Protein AF-A0A2V6LA61-F1 (afdb_monomer)

Solvent-accessible surface area (backbone atoms only — not comparable to full-atom values): 4056 Å² total; per-residue (Å²): 119,66,67,64,60,68,43,43,63,58,52,53,50,49,60,71,43,54,87,49,71,87,56,58,70,70,58,51,52,52,52,55,51,50,53,53,52,52,52,52,50,49,52,53,54,49,50,50,54,52,48,56,54,47,51,46,39,51,57,17,52,76,67,77,38,83,31,75,91,121

pLDDT: mean 84.97, std 9.25, range [60.22, 97.25]

Sequence (70 aa):
MIDSLDQIFVRVKQLLLAPLAGAPDWAMQIASSLINIFALLGVFLTLFALISVLERKILGRMQNRYGPNR

Secondary structure (DSSP, 8-state):
-HHHHHTHHHHHHHHHHGGGTTS-HHHHHHHHHHHHHHHHHHHHHHHHHHHHHHHHHHHHHHTTS-S---

Foldseek 3Di:
DVVVVVCPVVVVLCVVCVVVVPPDPVVSVVSSVVVVVCVVVVVVVVVVVVVVQVVQQVVCVVVVHRRDPD

Radius of gyration: 19.53 Å; Cα contacts (8 Å, |Δi|>4): 21; chains: 1; bounding box: 43×16×50 Å

Mean predicted aligned error: 7.41 Å

Structure (mmCIF, N/CA/C/O backbone):
data_AF-A0A2V6LA61-F1
#
_entry.id   AF-A0A2V6LA61-F1
#
loop_
_atom_site.group_PDB
_atom_site.id
_atom_site.type_symbol
_atom_site.label_atom_id
_atom_site.label_alt_id
_atom_site.label_comp_id
_atom_site.label_asym_id
_atom_site.label_entity_id
_atom_site.label_seq_id
_atom_site.pdbx_PDB_ins_code
_atom_site.Cartn_x
_atom_site.Cartn_y
_atom_site.Cartn_z
_atom_site.occupancy
_atom_site.B_iso_or_equiv
_atom_site.auth_seq_id
_atom_site.auth_comp_id
_atom_site.auth_asym_id
_atom_site.auth_atom_id
_atom_site.pdbx_PDB_model_num
ATOM 1 N N . MET A 1 1 ? 21.389 -8.147 8.964 1.00 60.22 1 MET A N 1
ATOM 2 C CA . MET A 1 1 ? 19.973 -8.588 9.097 1.00 60.22 1 MET A CA 1
ATOM 3 C C . MET A 1 1 ? 18.987 -7.476 8.744 1.00 60.22 1 MET A C 1
ATOM 5 O O . MET A 1 1 ? 17.985 -7.787 8.119 1.00 60.22 1 MET A O 1
ATOM 9 N N . ILE A 1 2 ? 19.258 -6.209 9.086 1.00 70.69 2 ILE A N 1
ATOM 10 C CA . ILE A 1 2 ? 18.407 -5.057 8.722 1.00 70.69 2 ILE A CA 1
ATOM 11 C C . ILE A 1 2 ? 18.455 -4.765 7.210 1.00 70.69 2 ILE A C 1
ATOM 13 O O . ILE A 1 2 ? 17.415 -4.527 6.604 1.00 70.69 2 ILE A O 1
ATOM 17 N N . ASP A 1 3 ? 19.622 -4.912 6.579 1.00 74.00 3 ASP A N 1
ATOM 18 C CA . ASP A 1 3 ? 19.814 -4.636 5.141 1.00 74.00 3 ASP A CA 1
ATOM 19 C C . ASP A 1 3 ? 18.946 -5.528 4.242 1.00 74.00 3 ASP A C 1
ATOM 21 O O . ASP A 1 3 ? 18.452 -5.109 3.198 1.00 74.00 3 ASP A O 1
ATOM 25 N N . SER A 1 4 ? 18.706 -6.771 4.675 1.00 72.94 4 SER A N 1
ATOM 26 C CA . SER A 1 4 ? 17.847 -7.707 3.953 1.00 72.94 4 SER A CA 1
ATOM 27 C C . SER A 1 4 ? 16.382 -7.276 3.961 1.00 72.94 4 SER A C 1
ATOM 29 O O . SER A 1 4 ? 15.691 -7.570 2.991 1.00 72.94 4 SER A O 1
ATOM 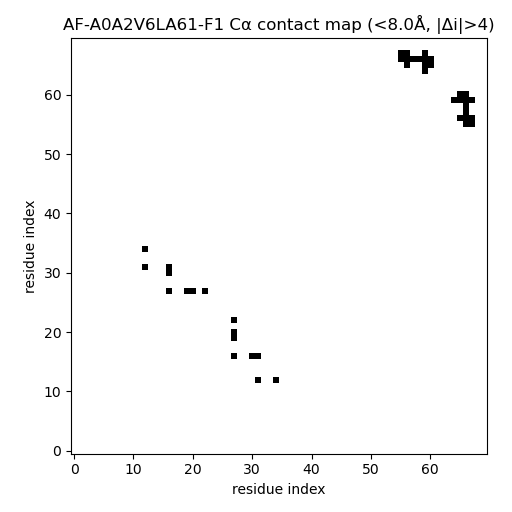31 N N . LEU A 1 5 ? 15.913 -6.612 5.030 1.00 75.25 5 LEU A N 1
ATOM 32 C CA . LEU A 1 5 ? 14.539 -6.111 5.155 1.00 75.25 5 LEU A CA 1
ATOM 33 C C . LEU A 1 5 ? 14.327 -4.845 4.321 1.00 75.25 5 LEU A C 1
ATOM 35 O O . LEU A 1 5 ? 13.317 -4.739 3.630 1.00 75.25 5 LEU A O 1
ATOM 39 N N . ASP A 1 6 ? 15.295 -3.929 4.333 1.00 78.19 6 ASP A N 1
ATOM 40 C CA . ASP A 1 6 ? 15.265 -2.711 3.514 1.00 78.19 6 ASP A CA 1
ATOM 41 C C . ASP A 1 6 ? 15.183 -3.047 2.013 1.00 78.19 6 ASP A C 1
ATOM 43 O O . ASP A 1 6 ? 14.381 -2.499 1.252 1.00 78.19 6 ASP A O 1
ATOM 47 N N . GLN A 1 7 ? 15.921 -4.075 1.591 1.00 82.06 7 GLN A N 1
ATOM 48 C CA . GLN A 1 7 ? 15.970 -4.484 0.191 1.00 82.06 7 GLN A CA 1
ATOM 49 C C . GLN A 1 7 ? 14.737 -5.272 -0.290 1.00 82.06 7 GLN A C 1
ATOM 51 O O . GLN A 1 7 ? 14.636 -5.554 -1.489 1.00 82.06 7 GLN A O 1
ATOM 56 N N . ILE A 1 8 ? 13.791 -5.635 0.588 1.00 85.06 8 ILE A N 1
ATOM 57 C CA . ILE A 1 8 ? 12.598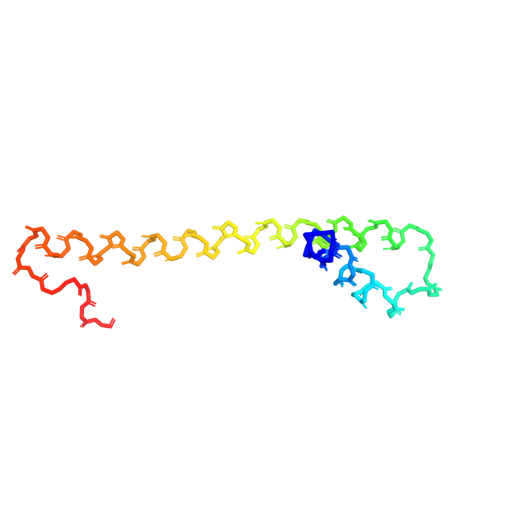 -6.414 0.203 1.00 85.06 8 ILE A CA 1
ATOM 58 C C . ILE A 1 8 ? 11.817 -5.696 -0.895 1.00 85.0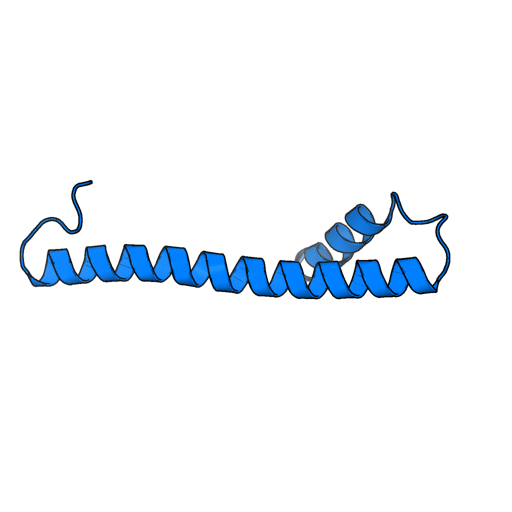6 8 ILE A C 1
ATOM 60 O O . ILE A 1 8 ? 11.471 -6.311 -1.903 1.00 85.06 8 ILE A O 1
ATOM 64 N N . PHE A 1 9 ? 11.593 -4.390 -0.749 1.00 81.94 9 PHE A N 1
ATOM 65 C CA . PHE A 1 9 ? 10.822 -3.610 -1.719 1.00 81.94 9 PHE A CA 1
ATOM 66 C C . PHE A 1 9 ? 11.496 -3.565 -3.093 1.00 81.94 9 PHE A C 1
ATOM 68 O O . PHE A 1 9 ? 10.834 -3.694 -4.124 1.00 81.94 9 PHE A O 1
ATOM 75 N N . VAL A 1 10 ? 12.826 -3.458 -3.110 1.00 83.50 10 VAL A N 1
ATOM 76 C CA . VAL A 1 10 ? 13.617 -3.463 -4.346 1.00 83.50 10 VAL A CA 1
ATOM 77 C C . VAL A 1 10 ? 13.558 -4.835 -5.017 1.00 83.50 10 VAL A C 1
ATOM 79 O O . VAL A 1 10 ? 13.321 -4.914 -6.222 1.00 83.50 10 VAL A O 1
ATOM 82 N N . ARG A 1 11 ? 13.698 -5.921 -4.246 1.00 84.75 11 ARG A N 1
ATOM 83 C CA . ARG A 1 11 ? 13.635 -7.299 -4.763 1.00 84.75 11 ARG A CA 1
ATOM 84 C C . ARG A 1 11 ? 12.257 -7.639 -5.322 1.00 84.75 11 ARG A C 1
ATOM 86 O O . ARG A 1 11 ? 12.168 -8.211 -6.404 1.00 84.75 11 ARG A O 1
ATOM 93 N N . VAL A 1 12 ? 11.188 -7.248 -4.626 1.00 84.38 12 VAL A N 1
ATOM 94 C CA . VAL A 1 12 ? 9.808 -7.432 -5.101 1.00 84.38 12 VAL A CA 1
ATOM 95 C C . VAL A 1 12 ? 9.585 -6.665 -6.401 1.00 84.38 12 VAL A C 1
ATOM 97 O O . VAL A 1 12 ? 9.066 -7.230 -7.359 1.00 84.38 12 VAL A O 1
ATOM 100 N N . LYS A 1 13 ? 10.041 -5.411 -6.488 1.00 83.69 13 LYS A N 1
ATOM 101 C CA . LYS A 1 13 ? 9.946 -4.624 -7.724 1.00 83.69 13 LYS A CA 1
ATOM 102 C C . LYS A 1 13 ? 10.714 -5.266 -8.882 1.00 83.69 13 LYS A C 1
ATOM 104 O O . LYS A 1 13 ? 10.188 -5.337 -9.987 1.00 83.69 13 LYS A O 1
ATOM 109 N N . GLN A 1 14 ? 11.930 -5.750 -8.640 1.00 81.81 14 GLN A N 1
ATOM 110 C CA . GLN A 1 14 ? 12.726 -6.442 -9.658 1.00 81.81 14 GLN A CA 1
ATOM 111 C C . GLN A 1 14 ? 12.048 -7.730 -10.135 1.00 81.81 14 GLN A C 1
ATOM 113 O O . GLN A 1 14 ? 12.027 -7.990 -11.333 1.00 81.81 14 GLN A O 1
ATOM 118 N N . LEU A 1 15 ? 11.430 -8.491 -9.229 1.00 83.44 15 LEU A N 1
ATOM 119 C CA . LEU A 1 15 ? 10.655 -9.680 -9.581 1.00 83.44 15 LEU A CA 1
ATOM 120 C C . LEU A 1 15 ? 9.419 -9.329 -10.422 1.00 83.44 15 LEU A C 1
ATOM 122 O O . LEU A 1 15 ? 9.130 -10.021 -11.392 1.00 83.44 15 LEU A O 1
ATOM 126 N N . LEU A 1 16 ? 8.726 -8.232 -10.102 1.00 78.06 16 LEU A N 1
ATOM 127 C CA . LEU A 1 16 ? 7.585 -7.743 -10.886 1.00 78.06 16 LEU A CA 1
ATOM 128 C C . LEU A 1 16 ? 7.986 -7.227 -12.276 1.00 78.06 16 LEU A C 1
ATOM 130 O O . LEU A 1 16 ? 7.188 -7.307 -13.206 1.00 78.06 16 LEU A O 1
ATOM 134 N N . LEU A 1 17 ? 9.208 -6.709 -12.428 1.00 79.69 17 LEU A N 1
ATOM 135 C CA . LEU A 1 17 ? 9.746 -6.232 -13.707 1.00 79.69 17 LEU A CA 1
ATOM 136 C C . LEU A 1 17 ? 10.448 -7.332 -14.520 1.00 79.69 17 LEU A C 1
ATOM 138 O O . LEU A 1 17 ? 10.647 -7.154 -15.720 1.00 79.69 17 LEU A O 1
ATOM 142 N N . ALA A 1 18 ? 10.785 -8.475 -13.913 1.00 78.31 18 ALA A N 1
ATOM 143 C CA . ALA A 1 18 ? 11.456 -9.595 -14.579 1.00 78.31 18 ALA A CA 1
ATOM 144 C C . ALA A 1 18 ? 10.726 -10.120 -15.838 1.00 78.31 18 ALA A C 1
ATOM 146 O O . ALA A 1 18 ? 11.405 -10.386 -16.830 1.00 78.31 18 ALA A O 1
ATOM 147 N N . PRO A 1 19 ? 9.378 -10.206 -15.886 1.00 77.81 19 PRO A N 1
ATOM 148 C CA . PRO A 1 19 ? 8.655 -10.589 -17.104 1.00 77.81 19 PRO A CA 1
ATOM 149 C C . PRO A 1 19 ? 8.786 -9.566 -18.241 1.00 77.81 19 PRO A C 1
ATOM 151 O O . PRO A 1 19 ? 8.573 -9.902 -19.402 1.00 77.81 19 PRO A O 1
ATOM 154 N N . LEU A 1 20 ? 9.128 -8.318 -17.913 1.00 70.94 20 LEU A N 1
ATOM 155 C CA . LEU A 1 20 ? 9.236 -7.202 -18.849 1.00 70.94 20 LEU A CA 1
ATOM 156 C C . LEU A 1 20 ? 10.696 -6.908 -19.242 1.00 70.94 20 LEU A C 1
ATOM 158 O O . LEU A 1 20 ? 10.960 -5.934 -19.940 1.00 70.94 20 LEU A O 1
ATOM 162 N N . ALA A 1 21 ? 11.648 -7.755 -18.830 1.00 68.94 21 ALA A N 1
ATOM 163 C CA . ALA A 1 21 ? 13.086 -7.559 -19.040 1.00 68.94 21 ALA A CA 1
ATOM 164 C C . ALA A 1 21 ? 13.525 -7.531 -20.520 1.00 68.94 21 ALA A C 1
ATOM 166 O O . ALA A 1 21 ? 14.620 -7.065 -20.814 1.00 68.94 21 ALA A O 1
ATOM 167 N N . GLY A 1 22 ? 12.685 -8.007 -21.446 1.00 73.50 22 GLY A N 1
ATOM 168 C CA . GLY A 1 22 ? 12.917 -7.925 -22.895 1.00 73.50 22 GLY A CA 1
ATOM 169 C C . GLY A 1 22 ? 12.212 -6.756 -23.597 1.00 73.50 22 GLY A C 1
ATOM 170 O O . GLY A 1 22 ? 12.217 -6.701 -24.824 1.00 73.50 22 GLY A O 1
ATOM 171 N N . ALA A 1 23 ? 11.548 -5.864 -22.855 1.00 77.00 23 ALA A N 1
ATOM 172 C CA . ALA A 1 23 ? 10.773 -4.764 -23.422 1.00 77.00 23 ALA A CA 1
ATOM 173 C C . ALA A 1 23 ? 11.630 -3.507 -23.684 1.00 77.00 23 ALA A C 1
ATOM 175 O O . ALA A 1 23 ? 12.682 -3.340 -23.068 1.00 77.00 23 ALA A O 1
ATOM 176 N N . PRO A 1 24 ? 11.168 -2.584 -24.549 1.00 81.69 24 PRO A N 1
ATOM 177 C CA . PRO A 1 24 ? 11.830 -1.301 -24.779 1.00 81.69 24 PRO A CA 1
ATOM 178 C C . PRO A 1 24 ? 11.964 -0.451 -23.504 1.00 81.69 24 PRO A C 1
ATOM 180 O O . PRO A 1 24 ? 11.073 -0.460 -22.649 1.00 81.69 24 PRO A O 1
ATOM 183 N N . ASP A 1 25 ? 13.012 0.376 -23.426 1.00 81.38 25 ASP A N 1
ATOM 184 C CA . ASP A 1 25 ? 13.328 1.208 -22.250 1.00 81.38 25 ASP A CA 1
ATOM 185 C C . ASP A 1 25 ? 12.163 2.099 -21.789 1.00 81.38 25 ASP A C 1
ATOM 187 O O . ASP A 1 25 ? 11.932 2.275 -20.590 1.00 81.38 25 ASP A O 1
ATOM 191 N N . TRP A 1 26 ? 11.376 2.631 -22.729 1.00 84.94 26 TRP A N 1
ATOM 192 C CA . TRP A 1 26 ? 10.212 3.462 -22.413 1.00 84.94 26 TRP A CA 1
ATOM 193 C C . TRP A 1 26 ? 9.113 2.673 -21.683 1.00 84.94 26 TRP A C 1
ATOM 195 O O . TRP A 1 26 ? 8.488 3.192 -20.757 1.00 84.94 26 TRP A O 1
ATOM 205 N N . ALA A 1 27 ? 8.901 1.404 -22.045 1.00 83.06 27 ALA A N 1
ATOM 206 C CA . ALA A 1 27 ? 7.895 0.550 -21.420 1.00 83.06 27 ALA A CA 1
ATOM 207 C C . ALA A 1 27 ? 8.318 0.183 -19.992 1.00 83.06 27 ALA A C 1
ATOM 209 O O . ALA A 1 27 ? 7.497 0.202 -19.071 1.00 83.06 27 ALA A O 1
ATOM 210 N N . MET A 1 28 ? 9.616 -0.061 -19.796 1.00 83.56 28 MET A N 1
ATOM 211 C CA . MET A 1 28 ? 10.204 -0.317 -18.482 1.00 83.56 28 MET A CA 1
ATOM 212 C C . MET A 1 28 ? 10.049 0.890 -17.544 1.00 83.56 28 MET A C 1
ATOM 214 O O . MET A 1 28 ? 9.676 0.728 -16.379 1.00 83.56 28 MET A O 1
ATOM 218 N N . GLN A 1 29 ? 10.277 2.111 -18.042 1.00 84.94 29 GLN A N 1
ATOM 219 C CA . GLN A 1 29 ? 10.100 3.336 -17.252 1.00 84.94 29 GLN A CA 1
ATOM 220 C C . GLN A 1 29 ? 8.644 3.541 -16.819 1.00 84.94 29 GLN A C 1
ATOM 222 O O . GLN A 1 29 ? 8.384 3.815 -15.643 1.00 84.94 29 GLN A O 1
ATOM 227 N N . ILE A 1 30 ? 7.690 3.353 -17.737 1.00 88.50 30 ILE A N 1
ATOM 228 C CA . ILE A 1 30 ? 6.259 3.479 -17.433 1.00 88.50 30 ILE A CA 1
ATOM 229 C C . ILE A 1 30 ? 5.834 2.424 -16.406 1.00 88.50 30 ILE A C 1
ATOM 231 O O . ILE A 1 30 ? 5.231 2.774 -15.392 1.00 88.50 30 ILE A O 1
ATOM 235 N N . ALA A 1 31 ? 6.197 1.154 -16.610 1.00 87.38 31 ALA A N 1
ATOM 236 C CA . ALA A 1 31 ? 5.867 0.075 -15.680 1.00 87.38 31 ALA A CA 1
ATOM 237 C C . ALA A 1 31 ? 6.458 0.321 -14.281 1.00 87.38 31 ALA A C 1
ATOM 239 O O . ALA A 1 31 ? 5.762 0.191 -13.275 1.00 87.38 31 ALA A O 1
ATOM 240 N N . SER A 1 32 ? 7.719 0.752 -14.208 1.00 86.88 32 SER A N 1
ATOM 241 C CA . SER A 1 32 ? 8.395 1.096 -12.952 1.00 86.88 32 SER A CA 1
ATOM 242 C C . SER A 1 32 ? 7.698 2.237 -12.199 1.00 86.88 32 SER A C 1
ATOM 244 O O . SER A 1 32 ? 7.552 2.162 -10.975 1.00 86.88 32 SER A O 1
ATOM 246 N N . SER A 1 33 ? 7.250 3.272 -12.918 1.00 89.25 33 SER A N 1
ATOM 247 C CA . SER A 1 33 ? 6.502 4.398 -12.347 1.00 89.25 33 SER A CA 1
ATOM 248 C C . SER A 1 33 ? 5.124 3.964 -11.842 1.00 89.25 33 SER A C 1
ATOM 250 O O . SER A 1 33 ? 4.762 4.247 -10.699 1.00 89.25 33 SER A O 1
ATOM 252 N N . LEU A 1 34 ? 4.390 3.187 -12.645 1.00 91.31 34 LEU A N 1
ATOM 253 C CA . LEU A 1 34 ? 3.081 2.654 -12.269 1.00 91.31 34 LEU A CA 1
ATOM 254 C C . LEU A 1 34 ? 3.162 1.778 -11.018 1.00 91.31 34 LEU A C 1
ATOM 256 O O . LEU A 1 34 ? 2.371 1.975 -10.101 1.00 91.31 34 LEU A O 1
ATOM 260 N N . ILE A 1 35 ? 4.140 0.871 -10.932 1.00 90.31 35 ILE A N 1
ATOM 261 C CA . ILE A 1 35 ? 4.337 0.023 -9.745 1.00 90.31 35 ILE A CA 1
ATOM 262 C C . ILE A 1 35 ? 4.520 0.881 -8.487 1.00 90.31 35 ILE A C 1
ATOM 264 O O . ILE A 1 35 ? 3.906 0.592 -7.462 1.00 90.31 35 ILE A O 1
ATOM 268 N N . ASN A 1 36 ? 5.312 1.955 -8.559 1.00 89.75 36 ASN A N 1
ATOM 269 C CA . ASN A 1 36 ? 5.506 2.855 -7.421 1.00 89.75 36 ASN A CA 1
ATOM 270 C C . ASN A 1 36 ? 4.198 3.563 -7.022 1.00 89.75 36 ASN A C 1
ATOM 272 O O . ASN A 1 36 ? 3.873 3.626 -5.836 1.00 89.75 36 ASN A O 1
ATOM 276 N N . ILE A 1 37 ? 3.438 4.070 -7.998 1.00 92.94 37 ILE A N 1
ATOM 277 C CA . ILE A 1 37 ? 2.156 4.748 -7.755 1.00 92.94 37 ILE A CA 1
ATOM 278 C C . ILE A 1 37 ? 1.154 3.782 -7.116 1.00 92.94 37 ILE A C 1
ATOM 280 O O . ILE A 1 37 ? 0.545 4.111 -6.100 1.00 92.94 37 ILE A O 1
ATOM 284 N N . PHE A 1 38 ? 1.007 2.575 -7.665 1.00 92.56 38 PHE A N 1
ATOM 285 C CA . PHE A 1 38 ? 0.095 1.569 -7.125 1.00 92.56 38 PHE A CA 1
ATOM 286 C C . PHE A 1 38 ? 0.515 1.081 -5.741 1.00 92.56 38 PHE A C 1
ATOM 288 O O . PHE A 1 38 ? -0.352 0.879 -4.895 1.00 92.56 38 PHE A O 1
ATOM 295 N N . ALA A 1 39 ? 1.816 0.934 -5.479 1.00 90.88 39 ALA A N 1
ATOM 296 C CA . ALA A 1 39 ? 2.305 0.597 -4.146 1.00 90.88 39 ALA A CA 1
ATOM 297 C C . ALA A 1 39 ? 1.925 1.684 -3.128 1.00 90.88 39 ALA A C 1
ATOM 299 O O . ALA A 1 39 ? 1.386 1.369 -2.066 1.00 90.88 39 ALA A O 1
ATOM 300 N N . LEU A 1 40 ? 2.130 2.959 -3.477 1.00 92.94 40 LEU A N 1
ATOM 301 C CA . LEU A 1 40 ? 1.747 4.093 -2.636 1.00 92.94 40 LEU A CA 1
ATOM 302 C C . LEU A 1 40 ? 0.234 4.105 -2.379 1.00 92.94 40 LEU A C 1
ATOM 304 O O . LEU A 1 40 ? -0.202 4.106 -1.228 1.00 92.94 40 LEU A O 1
ATOM 308 N N . LEU A 1 41 ? -0.571 4.055 -3.444 1.00 96.12 41 LEU A N 1
ATOM 309 C CA . LEU A 1 41 ? -2.031 4.038 -3.346 1.00 96.12 41 LEU A CA 1
ATOM 310 C C . LEU A 1 41 ? -2.533 2.842 -2.534 1.00 96.12 41 LEU A C 1
ATOM 312 O O . LEU A 1 41 ? -3.400 3.011 -1.684 1.00 96.12 41 LEU A O 1
ATOM 316 N N . GLY A 1 42 ? -1.969 1.653 -2.746 1.00 95.56 42 GLY A N 1
ATOM 317 C CA . GLY A 1 42 ? -2.329 0.442 -2.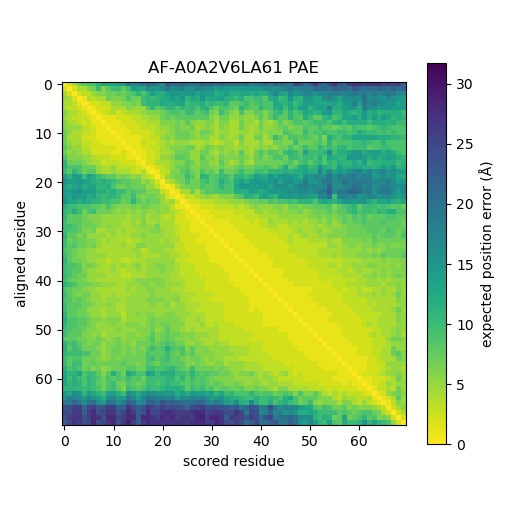014 1.00 95.56 42 GLY A CA 1
ATOM 318 C C . GLY A 1 42 ? -2.126 0.598 -0.509 1.00 95.56 42 GLY A C 1
ATOM 319 O O . GLY A 1 42 ? -3.029 0.274 0.263 1.00 95.56 42 GLY A O 1
ATOM 320 N N . VAL A 1 43 ? -0.992 1.163 -0.082 1.00 95.56 43 VAL A N 1
ATOM 321 C CA . VAL A 1 43 ? -0.721 1.427 1.341 1.00 95.56 43 VAL A CA 1
ATOM 322 C C . VAL A 1 43 ? -1.719 2.434 1.911 1.00 95.56 43 VAL A C 1
ATOM 324 O O . VAL A 1 43 ? -2.346 2.155 2.933 1.00 95.56 43 VAL A O 1
ATOM 327 N N . PHE A 1 44 ? -1.918 3.574 1.245 1.00 96.56 44 PHE A N 1
ATOM 328 C CA . PHE A 1 44 ? -2.8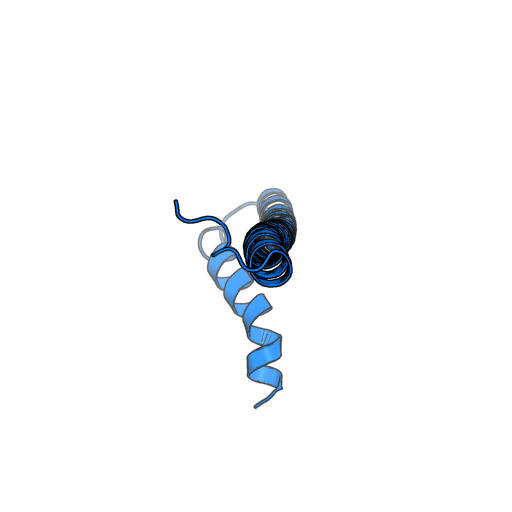21 4.618 1.739 1.00 96.56 44 PHE A CA 1
ATOM 329 C C . PHE A 1 44 ? -4.279 4.161 1.796 1.00 96.56 44 PHE A C 1
ATOM 331 O O . PHE A 1 44 ? -4.947 4.390 2.802 1.00 96.56 44 PHE A O 1
ATOM 338 N N . LEU A 1 45 ? -4.769 3.478 0.761 1.00 97.25 45 LEU A N 1
ATOM 339 C CA . LEU A 1 45 ? -6.138 2.961 0.727 1.00 97.25 45 LEU A CA 1
ATOM 340 C C . LEU A 1 45 ? -6.356 1.871 1.779 1.00 97.25 45 LEU A C 1
ATOM 342 O O . LEU A 1 45 ? -7.399 1.852 2.431 1.00 97.25 45 LEU A O 1
ATOM 346 N N . THR A 1 46 ? -5.366 1.000 1.990 1.00 96.75 46 THR A N 1
ATOM 347 C CA . THR A 1 46 ? -5.441 -0.037 3.027 1.00 96.75 46 THR A CA 1
ATOM 348 C C . THR A 1 46 ? -5.461 0.588 4.417 1.00 96.75 46 THR A C 1
ATOM 350 O O . THR A 1 46 ? -6.317 0.242 5.227 1.00 96.75 46 THR A O 1
ATOM 353 N N . LEU A 1 47 ? -4.575 1.551 4.695 1.00 97.19 47 LEU A N 1
ATOM 354 C CA . LEU A 1 47 ? -4.575 2.277 5.966 1.00 97.19 47 LEU A CA 1
ATOM 355 C C . LEU A 1 47 ? -5.881 3.036 6.180 1.00 97.19 47 LEU A C 1
ATOM 357 O O . LEU A 1 47 ? -6.456 2.953 7.260 1.00 97.19 47 LEU A O 1
ATOM 361 N N . PHE A 1 48 ? -6.385 3.717 5.153 1.00 97.00 48 PHE A N 1
ATOM 362 C CA . PHE A 1 48 ? -7.674 4.397 5.208 1.00 97.00 48 PHE A CA 1
ATOM 363 C C . PHE A 1 48 ? -8.808 3.426 5.551 1.00 97.00 48 PHE A C 1
ATOM 365 O O . PHE A 1 48 ? -9.605 3.706 6.447 1.00 97.00 48 PHE A O 1
ATOM 372 N N . ALA A 1 49 ? -8.859 2.263 4.897 1.00 95.69 49 ALA A N 1
ATOM 373 C CA . ALA A 1 49 ? -9.866 1.242 5.169 1.00 95.69 49 ALA A CA 1
ATOM 374 C C . ALA A 1 49 ? -9.756 0.699 6.605 1.00 95.69 49 ALA A C 1
ATOM 376 O O . ALA A 1 49 ? -10.763 0.606 7.311 1.00 95.69 49 ALA A O 1
ATOM 377 N N . LEU A 1 50 ? -8.537 0.395 7.063 1.00 96.19 50 LEU A N 1
ATOM 378 C CA . LEU A 1 50 ? -8.278 -0.092 8.420 1.00 96.19 50 LEU A CA 1
ATOM 379 C C . LEU A 1 50 ? -8.666 0.942 9.481 1.00 96.19 50 LEU A C 1
ATOM 381 O O . LEU A 1 50 ? -9.379 0.607 10.430 1.00 96.19 50 LEU 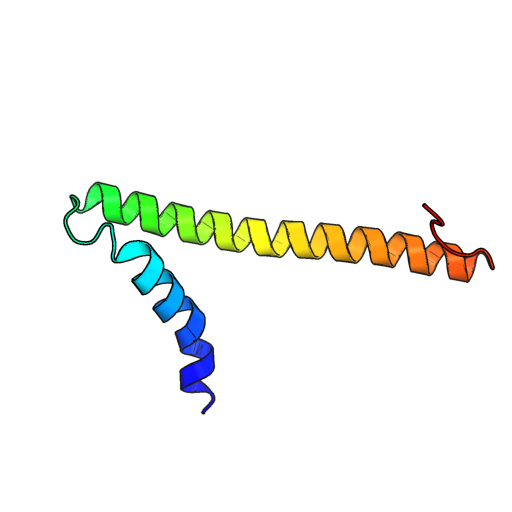A O 1
ATOM 385 N N . ILE A 1 51 ? -8.241 2.194 9.306 1.00 96.12 51 ILE A N 1
ATOM 386 C CA . ILE A 1 51 ? -8.554 3.297 10.220 1.00 96.12 51 ILE A CA 1
ATOM 387 C C . ILE A 1 51 ? -10.060 3.553 10.239 1.00 96.12 51 ILE A C 1
ATOM 389 O O . ILE A 1 51 ? -10.624 3.657 11.321 1.00 96.12 51 ILE A O 1
ATOM 393 N N . SER A 1 52 ? -10.735 3.550 9.089 1.00 94.12 52 SER A N 1
ATOM 394 C CA . SER A 1 52 ? -12.193 3.739 9.014 1.00 94.12 52 SER A CA 1
ATOM 395 C C . SER A 1 52 ? -12.965 2.678 9.814 1.00 94.12 52 SER A C 1
ATOM 397 O O . SER A 1 52 ? -13.958 2.973 10.486 1.00 94.12 52 SER A O 1
ATOM 399 N N . VAL A 1 53 ? -12.518 1.417 9.764 1.00 92.44 53 VAL A N 1
ATOM 400 C CA . VAL A 1 53 ? -13.118 0.329 10.557 1.00 92.44 53 VAL A CA 1
ATOM 401 C C . VAL A 1 53 ? -12.818 0.506 12.044 1.00 92.44 53 VAL A C 1
ATOM 403 O O . VAL A 1 53 ? -13.709 0.331 12.884 1.00 92.44 53 VAL A O 1
ATOM 406 N N . LEU A 1 54 ? -11.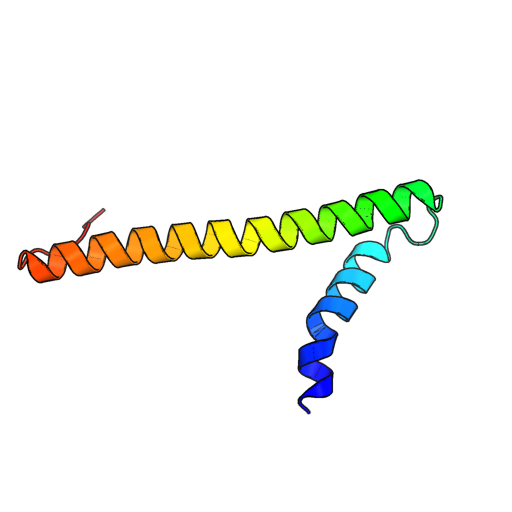573 0.844 12.375 1.00 93.06 54 LEU A N 1
ATOM 407 C CA . LEU A 1 54 ? -11.125 1.065 13.744 1.00 93.06 54 LEU A CA 1
ATOM 408 C C . LEU A 1 54 ? -11.883 2.231 14.389 1.00 93.06 54 LEU A C 1
ATOM 410 O O . LEU A 1 54 ? -12.411 2.069 15.487 1.00 93.06 54 LEU A O 1
ATOM 414 N N . GLU A 1 55 ? -12.023 3.354 13.690 1.00 94.31 55 GLU A N 1
ATOM 415 C CA . GLU A 1 55 ? -12.790 4.525 14.114 1.00 94.31 55 GLU A CA 1
ATOM 416 C C . GLU A 1 55 ? -14.220 4.126 14.488 1.00 94.31 55 GLU A C 1
ATOM 418 O O . GLU A 1 55 ? -14.675 4.381 15.607 1.00 94.31 55 GLU A O 1
ATOM 423 N N . ARG A 1 56 ? -14.911 3.391 13.603 1.00 90.19 56 ARG A N 1
ATOM 424 C CA . ARG A 1 56 ? -16.289 2.954 13.866 1.00 90.19 56 ARG A CA 1
ATOM 425 C C . ARG A 1 56 ? -16.388 2.016 15.073 1.00 90.19 56 ARG A C 1
ATOM 427 O O . ARG A 1 56 ? -17.389 2.045 15.793 1.00 90.19 56 ARG A O 1
ATOM 434 N N . LYS A 1 57 ? -15.368 1.184 15.315 1.00 89.31 57 LYS A N 1
ATOM 435 C CA . LYS A 1 57 ? -15.298 0.324 16.508 1.00 89.31 57 LYS A CA 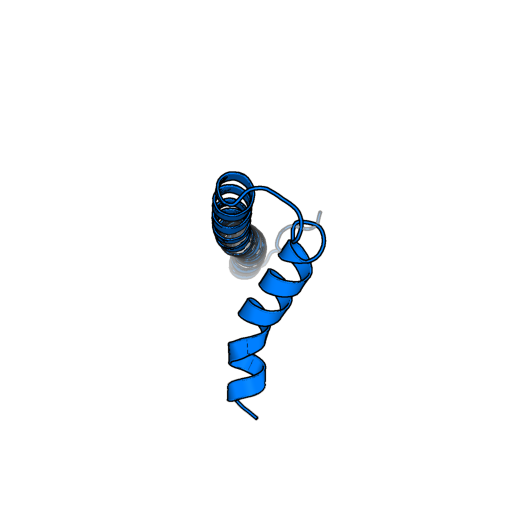1
ATOM 436 C C . LYS A 1 57 ? -15.073 1.142 17.782 1.00 89.31 57 LYS A C 1
ATOM 438 O O . LYS A 1 57 ? -15.781 0.898 18.759 1.00 89.31 57 LYS A O 1
ATOM 443 N N . ILE A 1 58 ? -14.146 2.102 17.774 1.00 90.69 58 ILE A N 1
ATOM 444 C CA . ILE A 1 58 ? -13.845 2.957 18.934 1.00 90.69 58 ILE A CA 1
ATOM 445 C C . ILE A 1 58 ? -15.063 3.798 19.319 1.00 90.69 58 ILE A C 1
ATOM 447 O O . ILE A 1 58 ? -15.471 3.774 20.480 1.00 90.69 58 ILE A O 1
ATOM 451 N N . LEU A 1 59 ? -15.692 4.470 18.351 1.00 89.81 59 LEU A N 1
ATOM 452 C CA . LEU A 1 59 ? -16.887 5.284 18.595 1.00 89.81 59 LEU A CA 1
ATOM 453 C C . LEU A 1 59 ? -18.037 4.455 19.179 1.00 89.81 59 LEU A C 1
ATOM 455 O O . LEU A 1 59 ? -18.724 4.912 20.090 1.00 89.81 59 LEU A O 1
ATOM 459 N N . GLY A 1 60 ? -18.217 3.212 18.719 1.00 89.50 60 GLY A N 1
ATOM 460 C CA . GLY A 1 60 ? -19.185 2.295 19.322 1.00 89.50 60 GLY A CA 1
ATOM 461 C C . GLY A 1 60 ? -18.901 2.058 20.806 1.00 89.50 60 GLY A C 1
ATOM 462 O O . GLY A 1 60 ? -19.790 2.238 21.638 1.00 89.50 60 GLY A O 1
ATOM 463 N N . ARG A 1 61 ? -17.649 1.727 21.149 1.00 88.44 61 ARG A N 1
ATOM 464 C CA . ARG A 1 61 ? -17.243 1.477 22.542 1.00 88.44 61 ARG A CA 1
ATOM 465 C C . ARG A 1 61 ? -17.423 2.707 23.431 1.00 88.44 61 ARG A C 1
ATOM 467 O O . ARG A 1 61 ? -17.907 2.550 24.547 1.00 88.44 61 ARG A O 1
ATOM 474 N N . MET A 1 62 ? -17.113 3.908 22.933 1.00 91.38 62 MET A N 1
ATOM 475 C CA . MET A 1 62 ? -17.371 5.166 23.653 1.00 91.38 62 MET A CA 1
ATOM 476 C C . MET A 1 62 ? -18.864 5.372 23.940 1.00 91.38 62 MET A C 1
ATOM 478 O O . MET A 1 62 ? -19.227 5.859 25.003 1.00 91.38 62 MET A O 1
ATOM 482 N N . GLN A 1 63 ? -19.735 4.952 23.021 1.00 92.31 63 GLN A N 1
ATOM 483 C CA . GLN A 1 63 ? -21.192 5.007 23.179 1.00 92.31 63 GLN A CA 1
ATOM 484 C C . GLN A 1 63 ? -21.767 3.831 23.994 1.00 92.31 63 GLN A C 1
ATOM 486 O O . GLN A 1 63 ? -22.981 3.641 24.003 1.00 92.31 63 GLN A O 1
ATOM 491 N N . ASN A 1 64 ? -20.925 3.008 24.634 1.00 87.50 64 ASN A N 1
ATOM 492 C CA . ASN A 1 64 ? -21.316 1.759 25.303 1.00 87.50 64 ASN A CA 1
ATOM 493 C C . ASN A 1 64 ? -22.194 0.839 24.424 1.00 87.50 64 ASN A C 1
ATOM 495 O O . ASN A 1 64 ? -23.069 0.117 24.903 1.00 87.50 64 ASN A O 1
ATOM 499 N N . ARG A 1 65 ? -21.965 0.870 23.108 1.00 85.88 65 ARG A N 1
ATOM 500 C CA . ARG A 1 65 ? -22.608 0.002 22.120 1.00 85.88 65 ARG A CA 1
ATOM 501 C C . ARG A 1 65 ? -21.532 -0.832 21.440 1.00 85.88 65 ARG A C 1
ATOM 503 O O . ARG A 1 65 ? -20.424 -0.365 21.191 1.00 85.88 65 ARG A O 1
ATOM 510 N N . TYR A 1 66 ? -21.834 -2.070 21.067 1.00 77.69 66 TYR A N 1
ATOM 511 C CA . TYR A 1 66 ? -20.929 -2.775 20.164 1.00 77.69 66 TYR A CA 1
ATOM 512 C C . TYR A 1 66 ? -20.908 -2.037 18.820 1.00 77.69 66 TYR A C 1
ATOM 514 O O . TYR A 1 66 ? -21.920 -1.938 18.124 1.00 77.69 66 TYR A O 1
ATOM 522 N N . GLY A 1 67 ? -19.754 -1.437 18.508 1.00 66.38 67 GLY A N 1
ATOM 523 C CA . GLY A 1 67 ? -19.498 -0.818 17.214 1.00 66.38 67 GLY A CA 1
ATOM 524 C C . GLY A 1 67 ? -19.729 -1.823 16.083 1.00 66.38 67 GLY A C 1
ATOM 525 O O . GLY A 1 67 ? -19.630 -3.029 16.299 1.00 66.38 67 GLY A O 1
ATOM 526 N N . PRO A 1 68 ? -19.989 -1.297 14.881 1.00 70.75 68 PRO A N 1
ATOM 527 C CA . PRO A 1 68 ? -20.859 -1.851 13.832 1.00 70.75 68 PRO A CA 1
ATOM 528 C C . PRO A 1 68 ? -20.945 -3.385 13.830 1.00 70.75 68 PRO A C 1
ATOM 530 O O . PRO A 1 68 ? -19.989 -4.064 13.470 1.00 70.75 68 PRO A O 1
ATOM 533 N N . ASN A 1 69 ? -22.112 -3.912 14.206 1.00 61.66 69 ASN A N 1
ATOM 534 C CA . ASN A 1 69 ? -22.446 -5.337 14.170 1.00 61.66 69 ASN A CA 1
ATOM 535 C C . ASN A 1 69 ? -23.161 -5.694 12.850 1.00 61.66 69 ASN A C 1
ATOM 537 O O . ASN A 1 69 ? -24.326 -6.102 12.846 1.00 61.66 69 ASN A O 1
ATOM 541 N N . ARG A 1 70 ? -22.472 -5.449 11.734 1.00 64.31 70 ARG A N 1
ATOM 542 C CA . ARG A 1 70 ? -22.730 -6.057 10.425 1.00 64.31 70 ARG A CA 1
ATOM 543 C C . ARG A 1 70 ? -21.403 -6.567 9.899 1.00 64.31 70 ARG A C 1
ATOM 545 O O . ARG A 1 70 ? -20.448 -5.758 9.933 1.00 64.31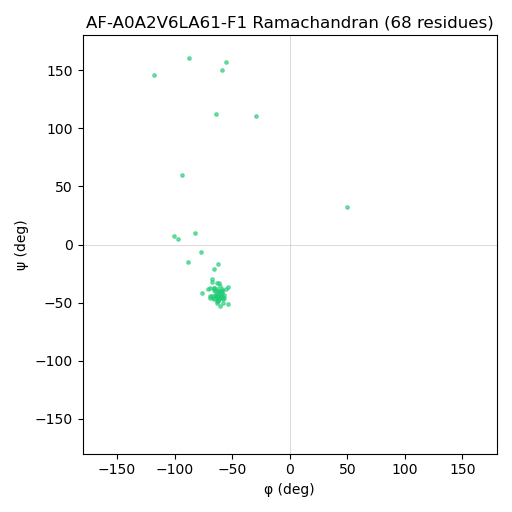 70 ARG A O 1
#